Protein AF-A0A1M5VHD7-F1 (afdb_monomer)

Structure (mmCIF, N/CA/C/O backbone):
data_AF-A0A1M5VHD7-F1
#
_entry.id   AF-A0A1M5VHD7-F1
#
loop_
_atom_site.group_PDB
_atom_site.id
_atom_site.type_symbol
_atom_site.label_atom_id
_atom_site.label_alt_id
_atom_site.label_comp_id
_atom_site.label_asym_id
_atom_site.label_entity_id
_atom_site.label_seq_id
_atom_site.pdbx_PDB_ins_code
_atom_site.Cartn_x
_atom_site.Cartn_y
_atom_site.Cartn_z
_atom_site.occupancy
_atom_site.B_iso_or_equiv
_atom_site.auth_seq_id
_atom_site.auth_comp_id
_atom_site.auth_asym_id
_atom_site.auth_atom_id
_atom_site.pdbx_PDB_model_num
ATOM 1 N N . MET A 1 1 ? -12.188 11.140 3.907 1.00 85.88 1 MET A N 1
ATOM 2 C CA . MET A 1 1 ? -10.859 10.712 3.410 1.00 85.88 1 MET A CA 1
ATOM 3 C C . MET A 1 1 ? -9.808 11.599 4.059 1.00 85.88 1 MET A C 1
ATOM 5 O O . MET A 1 1 ? -9.965 12.811 4.009 1.00 85.88 1 MET A O 1
ATOM 9 N 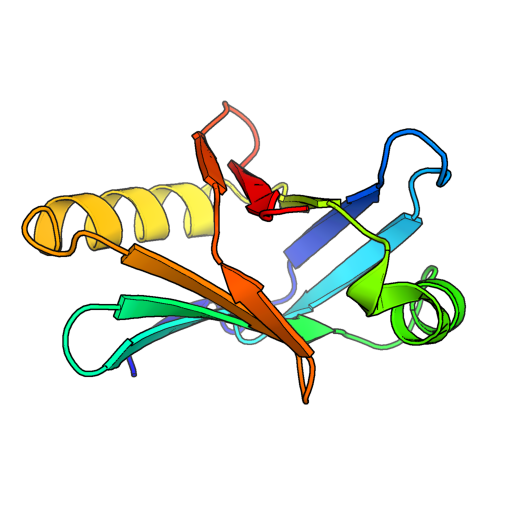N . ARG A 1 2 ? -8.790 11.020 4.702 1.00 94.31 2 ARG A N 1
ATOM 10 C CA . ARG A 1 2 ? -7.673 11.717 5.355 1.00 94.31 2 ARG A CA 1
ATOM 11 C C . ARG A 1 2 ? -6.403 11.451 4.551 1.00 94.31 2 ARG A C 1
ATOM 13 O O . ARG A 1 2 ? -5.988 10.302 4.422 1.00 94.31 2 ARG A O 1
ATOM 20 N N . ILE A 1 3 ? -5.787 12.497 4.012 1.00 95.75 3 ILE A N 1
ATOM 21 C CA . ILE A 1 3 ? -4.492 12.387 3.331 1.00 95.75 3 ILE A CA 1
ATOM 22 C C . ILE A 1 3 ? -3.405 12.314 4.405 1.00 95.75 3 ILE A C 1
ATOM 24 O O . ILE A 1 3 ? -3.343 13.178 5.277 1.00 95.75 3 ILE A O 1
ATOM 28 N N . LEU A 1 4 ? -2.572 11.275 4.360 1.00 96.12 4 LEU A N 1
ATOM 29 C CA . LEU A 1 4 ? -1.474 11.087 5.311 1.00 96.12 4 LEU A CA 1
ATOM 30 C C . LEU A 1 4 ? -0.155 11.611 4.759 1.00 96.12 4 LEU A C 1
ATOM 32 O O . LEU A 1 4 ? 0.676 12.101 5.520 1.00 96.12 4 LEU A O 1
ATOM 36 N N . ARG A 1 5 ? 0.037 11.516 3.439 1.00 95.25 5 ARG A N 1
ATOM 37 C CA . ARG A 1 5 ? 1.240 12.002 2.770 1.00 95.25 5 ARG A CA 1
ATOM 38 C C . ARG A 1 5 ? 0.994 12.264 1.289 1.00 95.25 5 ARG A C 1
ATOM 40 O O . ARG A 1 5 ? 0.575 11.374 0.563 1.00 95.25 5 ARG A O 1
ATOM 47 N N . THR A 1 6 ? 1.312 13.466 0.823 1.00 95.56 6 THR A N 1
ATOM 48 C CA . THR A 1 6 ? 1.224 13.830 -0.604 1.00 95.56 6 THR A CA 1
ATOM 49 C C . THR A 1 6 ? 2.529 13.591 -1.360 1.00 95.56 6 THR A C 1
ATOM 51 O O . THR A 1 6 ? 2.507 13.332 -2.560 1.00 95.56 6 THR A O 1
ATOM 54 N N . SER A 1 7 ? 3.669 13.665 -0.672 1.00 95.62 7 SER A N 1
ATOM 55 C CA . SER A 1 7 ? 4.999 13.545 -1.271 1.00 95.62 7 SER A CA 1
ATOM 56 C C . SER A 1 7 ? 5.368 12.104 -1.635 1.00 95.62 7 SER A C 1
ATOM 58 O O . SER A 1 7 ? 4.761 11.141 -1.162 1.00 95.62 7 SER A O 1
ATOM 60 N N . LYS A 1 8 ? 6.402 11.974 -2.478 1.00 96.62 8 LYS A N 1
ATOM 61 C CA . LYS A 1 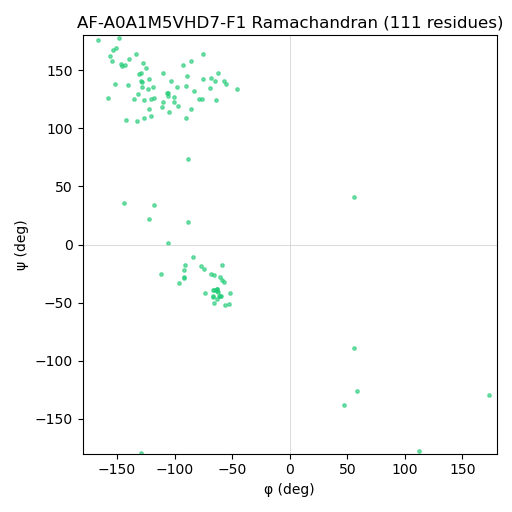8 ? 6.952 10.693 -2.935 1.00 96.62 8 LYS A CA 1
ATOM 62 C C . LYS A 1 8 ? 7.351 9.796 -1.754 1.00 96.62 8 LYS A C 1
ATOM 64 O O . LYS A 1 8 ? 7.967 10.267 -0.791 1.00 96.62 8 LYS A O 1
ATOM 69 N N . VAL A 1 9 ? 7.041 8.511 -1.882 1.00 96.69 9 VAL A N 1
ATOM 70 C CA . VAL A 1 9 ? 7.541 7.401 -1.061 1.00 96.69 9 VAL A CA 1
ATOM 71 C C . VAL A 1 9 ? 8.109 6.313 -1.965 1.00 96.69 9 VAL A C 1
ATOM 73 O O . VAL A 1 9 ? 7.742 6.227 -3.139 1.00 96.69 9 VAL A O 1
ATOM 76 N N . PHE A 1 10 ? 9.006 5.507 -1.414 1.00 97.56 10 PHE A N 1
ATOM 77 C CA . PHE A 1 10 ? 9.594 4.341 -2.063 1.00 97.56 10 PHE A CA 1
ATOM 78 C C . PHE A 1 10 ? 9.078 3.064 -1.398 1.00 97.56 10 PHE A C 1
ATOM 80 O O . PHE A 1 10 ? 8.777 3.064 -0.199 1.00 97.56 10 PHE A O 1
ATOM 87 N N . GLY A 1 11 ? 8.949 2.001 -2.180 1.00 97.69 11 GLY A N 1
ATOM 88 C CA . GLY A 1 11 ? 8.496 0.719 -1.682 1.00 97.69 11 GLY A CA 1
ATOM 89 C C . GLY A 1 11 ? 8.721 -0.422 -2.660 1.00 97.69 11 GL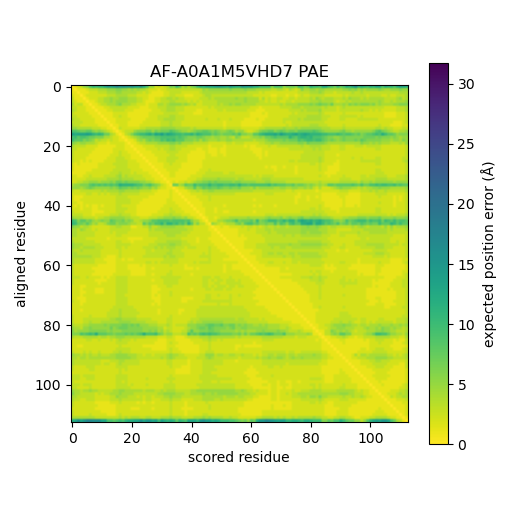Y A C 1
ATOM 90 O O . GLY A 1 11 ? 9.146 -0.226 -3.799 1.00 97.69 11 GLY A O 1
ATOM 91 N N . PHE A 1 12 ? 8.382 -1.611 -2.188 1.00 97.38 12 PHE A N 1
ATOM 92 C CA . PHE A 1 12 ? 8.549 -2.878 -2.878 1.00 97.38 12 PHE A CA 1
ATOM 93 C C . PHE A 1 12 ? 7.236 -3.643 -2.866 1.00 97.38 12 PHE A C 1
ATOM 95 O O . PHE A 1 12 ? 6.462 -3.563 -1.906 1.00 97.38 12 PHE A O 1
ATOM 102 N N . CYS A 1 13 ? 6.986 -4.419 -3.912 1.00 97.38 13 CYS A N 1
ATOM 103 C CA . CYS A 1 13 ? 5.930 -5.420 -3.903 1.00 97.38 13 CYS A CA 1
ATOM 104 C C . CYS A 1 13 ? 6.454 -6.778 -4.363 1.00 97.38 13 CYS A C 1
ATOM 106 O O . CYS A 1 13 ? 7.292 -6.865 -5.261 1.00 97.38 13 CYS A O 1
ATOM 108 N N . TYR A 1 14 ? 5.987 -7.834 -3.701 1.00 97.44 14 TYR A N 1
ATOM 109 C CA . TYR A 1 14 ? 6.439 -9.209 -3.923 1.00 97.44 14 TYR A CA 1
ATOM 110 C C . TYR A 1 1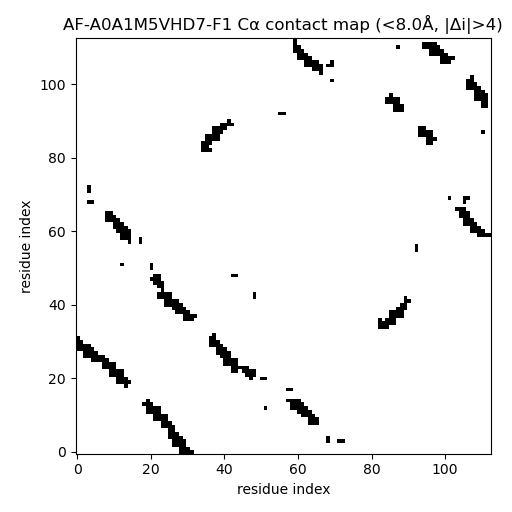4 ? 5.355 -10.230 -3.543 1.00 97.44 14 TYR A C 1
ATOM 112 O O . TYR A 1 14 ? 4.337 -9.900 -2.920 1.00 97.44 14 TYR A O 1
ATOM 120 N N . ALA A 1 15 ? 5.561 -11.478 -3.955 1.00 95.69 15 ALA A N 1
ATOM 121 C CA . ALA A 1 15 ? 4.789 -12.656 -3.561 1.00 95.69 15 ALA A CA 1
ATOM 122 C C . ALA A 1 15 ? 5.700 -13.892 -3.624 1.00 95.69 15 ALA A C 1
ATOM 124 O O . ALA A 1 15 ? 6.792 -13.807 -4.174 1.00 95.69 15 ALA A O 1
ATOM 125 N N . ASP A 1 16 ? 5.260 -15.035 -3.094 1.00 87.00 16 ASP A N 1
ATOM 126 C CA . ASP A 1 16 ? 6.107 -16.236 -2.985 1.00 87.00 16 ASP A CA 1
ATOM 127 C C . ASP A 1 16 ? 6.668 -16.712 -4.345 1.00 87.00 16 ASP A C 1
ATOM 129 O O . ASP A 1 16 ? 7.796 -17.191 -4.416 1.00 87.00 16 ASP A O 1
ATOM 133 N N . GLU A 1 17 ? 5.918 -16.518 -5.434 1.00 87.25 17 GLU A N 1
ATOM 134 C CA . GLU A 1 17 ? 6.313 -16.893 -6.804 1.00 87.25 17 GLU A CA 1
ATOM 135 C C . GLU A 1 17 ? 6.714 -15.689 -7.679 1.00 87.25 17 GLU A C 1
ATOM 137 O O . GLU A 1 17 ? 7.055 -15.850 -8.851 1.00 87.25 17 GLU A O 1
ATOM 142 N N . LEU A 1 18 ? 6.685 -14.468 -7.129 1.00 90.00 18 LEU A N 1
ATOM 143 C CA . LEU A 1 18 ? 6.995 -13.242 -7.863 1.00 90.00 18 LEU A CA 1
ATOM 144 C C . LEU A 1 18 ? 8.208 -12.536 -7.277 1.00 90.00 18 LEU A C 1
ATOM 146 O O . LEU A 1 18 ? 8.226 -12.154 -6.108 1.00 90.00 18 LEU A O 1
ATOM 150 N N . GLN A 1 19 ? 9.184 -12.270 -8.143 1.00 90.75 19 GLN A N 1
ATOM 151 C CA . GLN A 1 19 ? 10.335 -11.453 -7.789 1.00 90.75 19 GLN A CA 1
ATOM 152 C C . GLN A 1 19 ? 9.893 -10.072 -7.289 1.00 90.75 19 GLN A C 1
ATOM 154 O O . GLN A 1 19 ? 9.003 -9.436 -7.871 1.00 90.75 19 GLN A O 1
ATOM 159 N N . GLU A 1 20 ? 10.592 -9.599 -6.259 1.00 96.12 20 GLU A N 1
ATOM 160 C CA . GLU A 1 20 ? 10.505 -8.229 -5.771 1.00 96.12 20 GLU A CA 1
ATOM 161 C C . GLU A 1 20 ? 10.559 -7.220 -6.920 1.00 96.12 20 GLU 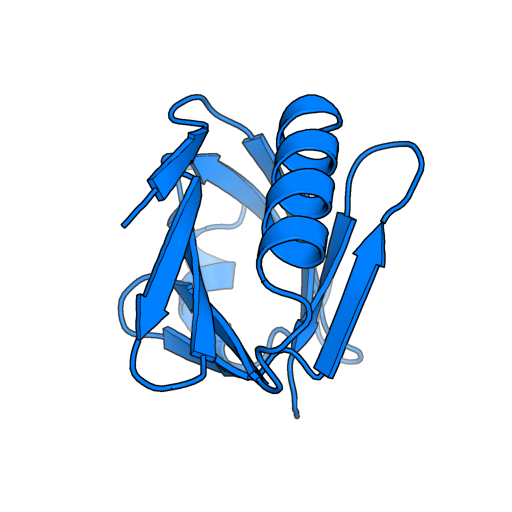A C 1
ATOM 163 O O . GLU A 1 20 ? 11.322 -7.361 -7.877 1.00 96.12 20 GLU A O 1
ATOM 168 N N . SER A 1 21 ? 9.645 -6.257 -6.866 1.00 97.56 21 SER A N 1
ATOM 169 C CA . SER A 1 21 ? 9.515 -5.190 -7.850 1.00 97.56 21 SER A CA 1
ATOM 170 C C . SER A 1 21 ? 9.406 -3.860 -7.120 1.00 97.56 21 SER A C 1
ATOM 172 O O . SER A 1 21 ? 8.597 -3.709 -6.198 1.00 97.56 21 SER A O 1
ATOM 174 N N . GLU A 1 22 ? 10.221 -2.902 -7.535 1.00 98.12 22 GLU A N 1
ATOM 175 C CA . GLU A 1 22 ? 10.347 -1.608 -6.875 1.00 98.12 22 GLU A CA 1
ATOM 176 C C . GLU A 1 22 ? 9.342 -0.600 -7.438 1.00 98.12 22 GLU A C 1
ATOM 178 O O . GLU A 1 22 ? 9.047 -0.567 -8.639 1.00 98.12 22 GLU A O 1
ATOM 183 N N . PHE A 1 23 ? 8.833 0.285 -6.580 1.00 97.94 23 PHE A N 1
ATOM 184 C CA . PHE A 1 23 ? 7.954 1.367 -7.001 1.00 97.94 23 PHE A CA 1
ATOM 185 C C . PHE A 1 23 ? 8.173 2.671 -6.236 1.00 97.94 23 PHE A C 1
ATOM 187 O O . PHE A 1 23 ? 8.570 2.717 -5.072 1.00 97.94 23 PHE A O 1
ATOM 194 N N . PHE A 1 24 ? 7.810 3.765 -6.905 1.00 97.81 24 PHE A N 1
ATOM 195 C CA . PHE A 1 24 ? 7.536 5.038 -6.257 1.00 97.81 24 PHE A CA 1
ATOM 196 C C . PHE A 1 24 ? 6.027 5.247 -6.180 1.00 97.81 24 PHE A C 1
ATOM 198 O O . PHE A 1 24 ? 5.302 4.958 -7.134 1.00 97.81 24 PHE A O 1
ATOM 205 N N . ALA A 1 25 ? 5.555 5.791 -5.064 1.00 97.56 25 ALA A N 1
ATOM 206 C CA . ALA A 1 25 ? 4.154 6.135 -4.860 1.00 97.56 25 ALA A CA 1
ATOM 207 C C . ALA A 1 25 ? 4.001 7.538 -4.259 1.00 97.56 25 ALA A C 1
ATOM 209 O O . ALA A 1 25 ? 4.959 8.128 -3.757 1.00 97.56 25 ALA A O 1
ATOM 210 N N . LYS A 1 26 ? 2.792 8.091 -4.331 1.00 97.44 26 LYS A N 1
ATOM 211 C CA . LYS A 1 26 ? 2.412 9.380 -3.739 1.00 97.44 26 LYS A CA 1
ATOM 212 C C . LYS A 1 26 ? 0.945 9.366 -3.307 1.00 97.44 26 LYS A C 1
ATOM 214 O O . LYS A 1 26 ? 0.241 8.388 -3.545 1.00 97.44 26 LYS A O 1
ATOM 219 N N . ASN A 1 27 ? 0.485 10.464 -2.706 1.00 97.50 27 ASN A N 1
ATOM 220 C CA . ASN A 1 27 ? -0.916 10.653 -2.307 1.00 97.50 27 ASN A CA 1
ATOM 221 C C . ASN A 1 27 ? -1.451 9.538 -1.394 1.00 97.50 27 ASN A C 1
ATOM 223 O O . ASN A 1 27 ? -2.586 9.090 -1.541 1.00 97.50 27 ASN A O 1
ATOM 227 N N . PHE A 1 28 ? -0.635 9.089 -0.438 1.00 98.00 28 PHE A N 1
ATOM 228 C CA . PHE A 1 28 ? -1.070 8.086 0.517 1.00 98.00 28 PHE A CA 1
ATOM 229 C C . PHE A 1 28 ? -2.201 8.645 1.383 1.00 98.00 28 PHE A C 1
ATOM 231 O O . PHE A 1 28 ? -2.054 9.682 2.045 1.00 98.00 28 PHE A O 1
ATOM 238 N N . SER A 1 29 ? -3.329 7.947 1.401 1.00 98.12 29 SER A N 1
ATOM 239 C CA . SER A 1 29 ? -4.528 8.362 2.113 1.00 98.12 29 SER A CA 1
ATOM 240 C C . SER A 1 29 ? -5.210 7.188 2.798 1.00 98.12 29 SER A C 1
ATOM 242 O O . SER A 1 29 ? -4.990 6.023 2.464 1.00 98.12 29 SER A O 1
ATOM 244 N N . VAL A 1 30 ? -6.036 7.515 3.786 1.00 97.62 30 VAL A N 1
ATOM 245 C CA . VAL A 1 30 ? -6.903 6.558 4.456 1.00 97.62 30 VAL A CA 1
ATOM 246 C C . VAL A 1 30 ? -8.330 7.089 4.460 1.00 97.62 30 VAL A C 1
ATOM 248 O O . VAL A 1 30 ? -8.584 8.264 4.738 1.00 97.62 30 VAL A O 1
ATOM 251 N N . SER A 1 31 ? -9.296 6.237 4.150 1.00 97.00 31 SER A N 1
ATOM 252 C CA . SER A 1 31 ? -10.718 6.542 4.276 1.00 97.00 31 SER A CA 1
ATOM 253 C C . SER A 1 31 ? -11.414 5.500 5.139 1.00 97.00 31 SER A C 1
ATOM 255 O O . SER A 1 31 ? -10.965 4.362 5.236 1.00 97.00 31 SER A O 1
ATOM 257 N N . ILE A 1 32 ? -12.489 5.914 5.801 1.00 95.56 32 ILE A N 1
ATOM 258 C CA . ILE A 1 32 ? -13.338 5.028 6.590 1.00 95.56 32 ILE A CA 1
ATOM 259 C C . ILE A 1 32 ? -14.646 4.912 5.826 1.00 95.56 32 ILE A C 1
ATOM 261 O O . ILE A 1 32 ? -15.267 5.930 5.518 1.00 95.56 32 ILE A O 1
ATOM 265 N N . GLN A 1 33 ? -15.029 3.688 5.482 1.00 93.94 33 GLN A N 1
ATOM 266 C CA . GLN A 1 33 ? -16.301 3.400 4.824 1.00 93.94 33 GLN A CA 1
ATOM 267 C C . GLN A 1 33 ? -16.943 2.194 5.490 1.00 93.94 33 GLN A C 1
ATOM 269 O O . GLN A 1 33 ? -16.322 1.129 5.578 1.00 93.94 33 GLN A O 1
ATOM 274 N N . GLU A 1 34 ? -18.182 2.381 5.943 1.00 86.31 34 GLU A N 1
ATOM 275 C CA . GLU A 1 34 ? -18.960 1.409 6.717 1.00 86.31 34 GLU A CA 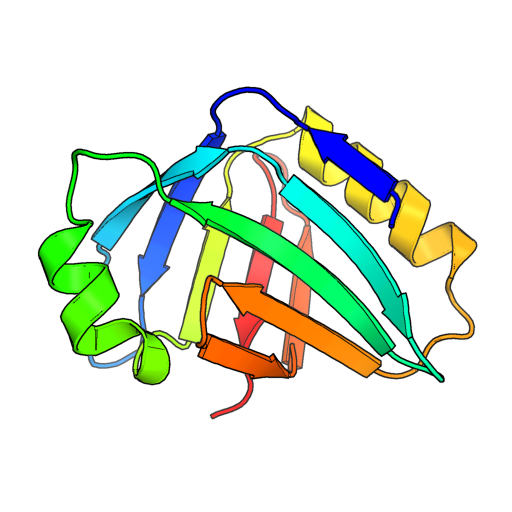1
ATOM 276 C C . GLU A 1 34 ? -18.210 0.972 7.987 1.00 86.31 34 GLU A C 1
ATOM 278 O O . GLU A 1 34 ? -18.333 1.598 9.031 1.00 86.31 34 GLU A O 1
ATOM 283 N N . ASN A 1 35 ? -17.387 -0.073 7.882 1.00 91.81 35 ASN A N 1
ATOM 284 C CA . ASN A 1 35 ? -16.530 -0.599 8.940 1.00 91.81 35 ASN A CA 1
ATOM 285 C C . ASN A 1 35 ? -15.186 -1.096 8.372 1.00 91.81 35 ASN A C 1
ATOM 287 O O . ASN A 1 35 ? -14.658 -2.136 8.774 1.00 91.81 35 ASN A O 1
ATOM 291 N N . ASN A 1 36 ? -14.674 -0.397 7.358 1.00 95.56 36 ASN A N 1
ATOM 292 C CA . ASN A 1 36 ? -13.390 -0.679 6.732 1.00 95.56 36 ASN A CA 1
ATOM 293 C C . ASN A 1 36 ? -12.492 0.553 6.802 1.00 95.56 36 ASN A C 1
ATOM 295 O O . ASN A 1 36 ? -12.909 1.652 6.433 1.00 95.56 36 ASN A O 1
ATOM 299 N N . LEU A 1 37 ? -11.239 0.336 7.193 1.00 97.06 37 LEU A N 1
ATOM 300 C CA . LEU A 1 37 ? -10.161 1.298 7.029 1.00 97.06 37 LEU A CA 1
ATOM 301 C C . LEU A 1 37 ? -9.501 1.031 5.672 1.00 97.06 37 LEU A C 1
ATOM 303 O O . LEU A 1 37 ? -8.874 -0.009 5.472 1.00 97.06 37 LEU A O 1
ATOM 307 N N . ILE A 1 38 ? -9.700 1.931 4.715 1.00 97.88 38 ILE A N 1
ATOM 308 C CA . ILE A 1 38 ? -9.262 1.769 3.327 1.00 97.88 38 ILE A CA 1
ATOM 309 C C . ILE A 1 38 ? -8.035 2.638 3.088 1.00 97.88 38 ILE A C 1
ATOM 311 O O . ILE A 1 38 ? -8.124 3.863 3.110 1.00 97.88 38 ILE A O 1
ATOM 315 N N . PHE A 1 39 ? -6.911 1.986 2.839 1.00 97.94 39 PHE A N 1
ATOM 316 C CA . PHE A 1 39 ? -5.611 2.553 2.527 1.00 97.94 39 PHE A CA 1
ATOM 317 C C . PHE A 1 39 ? -5.531 2.712 1.011 1.00 97.94 39 PHE A C 1
ATOM 319 O O . PHE A 1 39 ? -5.920 1.801 0.277 1.00 97.94 39 PHE A O 1
ATOM 326 N N . SER A 1 40 ? -5.021 3.838 0.530 1.00 98.12 40 SER A N 1
ATOM 327 C CA . SER A 1 40 ? -4.798 4.044 -0.899 1.00 98.12 40 SER A CA 1
ATOM 328 C C . SER A 1 40 ? -3.569 4.894 -1.169 1.00 98.12 40 SER A C 1
ATOM 330 O O . SER A 1 40 ? -3.164 5.698 -0.330 1.00 98.12 40 SER A O 1
ATOM 332 N N . PHE A 1 41 ? -2.975 4.704 -2.342 1.00 98.00 41 PHE A N 1
ATOM 333 C CA . PHE A 1 41 ? -1.895 5.526 -2.875 1.00 98.00 41 PHE A CA 1
ATOM 334 C C . PHE A 1 41 ? -1.855 5.414 -4.399 1.00 98.00 41 PHE A C 1
ATOM 336 O O . PHE A 1 41 ? -2.368 4.457 -4.982 1.00 98.00 41 PHE A O 1
ATOM 343 N N . ASP A 1 42 ? -1.184 6.371 -5.032 1.00 97.06 42 ASP A N 1
ATOM 344 C CA . ASP A 1 42 ? -0.988 6.401 -6.475 1.00 97.06 42 ASP A CA 1
ATOM 345 C C . ASP A 1 42 ? 0.444 6.014 -6.818 1.00 97.06 42 ASP A C 1
ATOM 347 O O . ASP A 1 42 ? 1.393 6.636 -6.333 1.00 97.06 42 ASP A O 1
ATOM 351 N N . PHE A 1 43 ? 0.619 5.048 -7.717 1.00 96.94 43 PHE A N 1
ATOM 352 C CA . PHE A 1 43 ? 1.934 4.801 -8.294 1.00 96.94 43 PHE A CA 1
ATOM 353 C C . PHE A 1 43 ? 2.414 5.987 -9.139 1.00 96.94 43 PHE A C 1
ATOM 355 O O . PHE A 1 43 ? 1.667 6.587 -9.918 1.00 96.94 43 PHE A O 1
ATOM 362 N N . MET A 1 44 ? 3.704 6.285 -9.033 1.00 96.44 44 MET A N 1
ATOM 363 C CA . MET A 1 44 ? 4.408 7.225 -9.897 1.00 96.44 44 MET A CA 1
ATOM 364 C C . MET A 1 44 ? 5.051 6.488 -11.073 1.00 96.44 44 MET A C 1
ATOM 366 O O . MET A 1 44 ? 5.364 5.307 -10.982 1.00 96.44 44 MET A O 1
ATOM 370 N N . ARG A 1 45 ? 5.270 7.198 -12.187 1.00 92.31 45 ARG A N 1
ATOM 371 C CA . ARG A 1 45 ? 6.011 6.657 -13.340 1.00 92.31 45 ARG A CA 1
ATOM 372 C C . ARG A 1 45 ? 7.457 6.317 -12.944 1.00 92.31 45 ARG A C 1
ATOM 374 O O . ARG A 1 45 ? 8.051 7.044 -12.151 1.00 92.31 45 ARG A O 1
ATOM 381 N N . GLY A 1 46 ? 8.018 5.280 -13.566 1.00 91.00 46 GLY A N 1
ATOM 382 C CA . GLY A 1 46 ? 9.388 4.800 -13.338 1.00 91.00 46 GLY A CA 1
ATOM 383 C C . GLY A 1 46 ? 9.433 3.423 -12.668 1.00 91.00 46 GLY A C 1
ATOM 384 O O . GLY A 1 46 ? 8.380 2.833 -12.425 1.00 91.00 46 GLY A O 1
ATOM 385 N N . LEU A 1 47 ? 10.651 2.943 -12.387 1.00 93.06 47 LEU A N 1
ATOM 386 C CA . LEU A 1 47 ? 10.935 1.622 -11.801 1.00 93.06 47 LEU A CA 1
ATOM 387 C C . LEU A 1 47 ? 10.153 0.502 -12.518 1.00 93.06 47 LEU A C 1
ATOM 389 O O . LEU A 1 47 ? 10.007 0.543 -13.742 1.00 93.06 47 LEU A O 1
ATOM 393 N N . ASP A 1 48 ? 9.602 -0.455 -11.776 1.00 93.94 48 ASP A N 1
ATOM 394 C CA . ASP A 1 48 ? 8.929 -1.630 -12.327 1.00 93.94 48 ASP A CA 1
ATOM 395 C C . ASP A 1 48 ? 7.432 -1.415 -12.591 1.00 93.94 48 ASP A C 1
ATOM 397 O O . ASP A 1 48 ? 6.676 -2.377 -12.722 1.00 93.94 48 ASP A O 1
ATOM 401 N N . LEU A 1 49 ? 6.958 -0.166 -12.701 1.00 93.62 49 LEU A N 1
ATOM 402 C CA . LEU A 1 49 ? 5.521 0.138 -12.720 1.00 93.62 49 LEU A CA 1
ATOM 403 C C . LEU A 1 49 ? 4.718 -0.678 -13.744 1.00 93.62 49 LEU A C 1
ATOM 405 O O . LEU A 1 49 ? 3.601 -1.098 -13.449 1.00 93.62 49 LEU A O 1
ATOM 409 N N . GLN A 1 50 ? 5.245 -0.871 -14.956 1.00 94.12 50 GLN A N 1
ATOM 410 C CA . GLN A 1 50 ? 4.528 -1.622 -15.994 1.00 94.12 50 GLN A CA 1
ATOM 411 C C . GLN A 1 50 ? 4.374 -3.095 -15.607 1.00 94.12 50 GLN A C 1
ATOM 413 O O . GLN A 1 50 ? 3.276 -3.637 -15.697 1.00 94.12 50 GLN A O 1
ATOM 418 N N . LYS A 1 51 ? 5.444 -3.712 -15.092 1.00 94.31 51 LYS A N 1
ATOM 419 C CA . LYS A 1 51 ? 5.418 -5.076 -14.553 1.00 94.31 51 LYS A CA 1
ATOM 420 C C . LYS A 1 51 ? 4.432 -5.173 -13.389 1.00 94.31 51 LYS A C 1
ATOM 422 O O . LYS A 1 51 ? 3.616 -6.090 -13.360 1.00 94.31 51 LYS A O 1
ATOM 427 N N . ILE A 1 52 ? 4.458 -4.193 -12.487 1.00 95.25 52 ILE A N 1
ATOM 428 C CA . ILE A 1 52 ? 3.584 -4.158 -11.313 1.00 95.25 52 ILE A CA 1
ATOM 429 C C . ILE A 1 52 ? 2.115 -4.063 -11.725 1.00 95.25 52 ILE A C 1
ATOM 431 O O . ILE A 1 52 ? 1.289 -4.828 -11.240 1.00 95.25 52 ILE A O 1
ATOM 435 N N . LYS A 1 53 ? 1.773 -3.162 -12.652 1.00 93.75 53 LYS A N 1
ATOM 436 C CA . LYS A 1 53 ? 0.393 -2.989 -13.127 1.00 93.75 53 LYS A CA 1
ATOM 437 C C . LYS A 1 53 ? -0.156 -4.238 -13.805 1.00 93.75 53 LYS A C 1
ATOM 439 O O . LYS A 1 53 ? -1.308 -4.582 -13.557 1.00 93.75 53 LYS A O 1
ATOM 444 N N . SER A 1 54 ? 0.655 -4.915 -14.616 1.00 94.25 54 SER A N 1
ATOM 445 C CA . SER A 1 54 ? 0.240 -6.136 -15.312 1.00 94.25 54 SER A CA 1
ATOM 446 C C . SER A 1 54 ? -0.038 -7.306 -14.364 1.00 94.25 54 SER A C 1
ATOM 448 O O . SER A 1 54 ? -0.850 -8.157 -14.703 1.00 94.25 54 SER A O 1
ATOM 450 N N . ASN A 1 55 ? 0.584 -7.320 -13.179 1.00 94.50 55 ASN A N 1
ATOM 451 C CA . ASN A 1 55 ? 0.502 -8.425 -12.214 1.00 94.50 55 ASN A CA 1
ATOM 452 C C . ASN A 1 55 ? -0.027 -7.967 -10.839 1.00 94.50 55 ASN A C 1
ATOM 454 O O . ASN A 1 55 ? 0.229 -8.599 -9.818 1.00 94.50 55 ASN A O 1
ATOM 458 N N . ILE A 1 56 ? -0.747 -6.836 -10.768 1.00 94.62 56 ILE A N 1
ATOM 459 C CA . ILE A 1 56 ? -1.086 -6.179 -9.487 1.00 94.62 56 ILE A CA 1
ATOM 460 C C . ILE A 1 56 ? -1.875 -7.087 -8.530 1.00 94.62 56 ILE A C 1
ATOM 462 O O . ILE A 1 56 ? -1.751 -6.969 -7.312 1.00 94.62 56 ILE A O 1
ATOM 466 N N . LYS A 1 57 ? -2.674 -8.001 -9.091 1.00 94.31 57 LYS A N 1
ATOM 467 C CA . LYS A 1 57 ? -3.507 -8.961 -8.354 1.00 94.31 57 LYS A CA 1
ATOM 468 C C . LYS A 1 57 ? -2.700 -10.101 -7.734 1.00 94.31 57 LYS A C 1
ATOM 470 O O . LYS A 1 57 ? -3.173 -10.725 -6.790 1.00 94.31 57 LYS A O 1
ATOM 475 N N . ASP A 1 58 ? -1.502 -10.344 -8.249 1.00 95.25 58 ASP A N 1
ATOM 476 C CA . ASP A 1 58 ? -0.666 -11.477 -7.868 1.00 95.25 58 ASP A CA 1
ATOM 477 C C . ASP A 1 58 ? 0.297 -11.109 -6.727 1.00 95.25 58 ASP A C 1
ATOM 479 O O . ASP A 1 58 ? 0.729 -11.973 -5.962 1.00 95.25 58 ASP A O 1
ATOM 483 N N . TYR A 1 59 ? 0.586 -9.815 -6.544 1.00 96.19 59 TYR A N 1
ATOM 484 C CA . TYR A 1 59 ? 1.376 -9.330 -5.414 1.00 96.19 59 TYR A CA 1
ATOM 485 C C . TYR A 1 59 ? 0.623 -9.457 -4.087 1.00 96.19 59 TYR A C 1
ATOM 487 O O . TYR A 1 59 ? -0.539 -9.062 -3.948 1.00 96.19 59 TYR A O 1
ATOM 495 N N . ARG A 1 60 ? 1.325 -9.963 -3.067 1.00 96.44 60 ARG A N 1
ATOM 496 C CA . ARG A 1 60 ? 0.768 -10.213 -1.727 1.00 96.44 60 ARG A CA 1
ATOM 497 C C . ARG A 1 60 ? 1.327 -9.296 -0.661 1.00 96.44 60 ARG A C 1
ATOM 499 O O . ARG A 1 60 ? 0.647 -9.050 0.333 1.00 96.44 60 ARG A O 1
ATOM 506 N N . PHE A 1 61 ? 2.529 -8.785 -0.865 1.00 97.75 61 PHE A N 1
ATOM 507 C CA . PHE A 1 61 ? 3.208 -7.915 0.075 1.00 97.75 61 PHE A CA 1
ATOM 508 C C . PHE A 1 61 ? 3.470 -6.565 -0.576 1.00 97.75 61 PHE A C 1
ATOM 510 O O . PHE A 1 61 ? 3.897 -6.506 -1.726 1.00 97.75 61 PHE A O 1
ATOM 517 N N . PHE A 1 62 ? 3.209 -5.496 0.171 1.00 98.00 62 PHE A N 1
ATOM 518 C CA . PHE A 1 62 ? 3.582 -4.129 -0.171 1.00 98.00 62 PHE A CA 1
ATOM 519 C C . PHE A 1 62 ? 4.360 -3.545 1.000 1.00 98.00 62 PHE A C 1
ATOM 521 O O . PHE A 1 62 ? 3.791 -3.275 2.058 1.00 98.00 62 PHE A O 1
ATOM 528 N N . GLU A 1 63 ? 5.659 -3.369 0.817 1.00 98.12 63 GLU A N 1
ATOM 529 C CA . GLU A 1 63 ? 6.553 -2.764 1.793 1.00 98.12 63 GLU A CA 1
ATOM 530 C C . GLU A 1 63 ? 6.809 -1.310 1.413 1.00 98.12 63 GLU A C 1
ATOM 532 O O . GLU A 1 63 ? 7.163 -1.016 0.278 1.00 98.12 63 GLU A O 1
ATOM 537 N N . ILE A 1 64 ? 6.589 -0.385 2.345 1.00 98.25 64 ILE A N 1
ATOM 538 C CA . ILE A 1 64 ? 6.824 1.046 2.143 1.00 98.25 64 ILE A CA 1
ATOM 539 C C . ILE A 1 64 ? 7.810 1.508 3.206 1.00 98.25 64 ILE A C 1
ATOM 541 O O . ILE A 1 64 ? 7.506 1.486 4.402 1.00 98.25 64 ILE A O 1
ATOM 545 N N . GLU A 1 65 ? 8.979 1.962 2.766 1.00 97.25 65 GLU A N 1
ATOM 546 C CA . GLU A 1 65 ? 10.055 2.442 3.634 1.00 97.25 65 GLU A CA 1
ATOM 547 C C . GLU A 1 65 ? 9.886 3.941 3.919 1.00 97.25 65 GLU A C 1
ATOM 549 O O . GLU A 1 65 ? 10.588 4.794 3.374 1.00 97.25 65 GLU A O 1
ATOM 554 N N . ASP A 1 66 ? 8.908 4.285 4.763 1.00 97.69 66 ASP A N 1
ATOM 555 C CA . ASP A 1 66 ? 8.685 5.670 5.173 1.00 97.69 66 ASP A CA 1
ATOM 556 C C . ASP A 1 66 ? 8.277 5.818 6.648 1.00 97.69 66 ASP A C 1
ATOM 558 O O . ASP A 1 66 ? 7.140 5.548 7.043 1.00 97.69 66 ASP A O 1
ATOM 562 N N . VAL A 1 67 ? 9.208 6.308 7.473 1.00 97.44 67 VAL A N 1
ATOM 563 C CA . VAL A 1 67 ? 9.035 6.476 8.929 1.00 97.44 67 VAL A CA 1
ATOM 564 C C . VAL A 1 67 ? 7.930 7.475 9.285 1.00 97.44 67 VAL A C 1
ATOM 566 O O . VAL A 1 67 ? 7.182 7.262 10.242 1.00 97.44 67 VAL A O 1
ATOM 569 N N . TYR A 1 68 ? 7.807 8.568 8.530 1.00 96.94 68 TYR A N 1
ATOM 570 C CA . TYR A 1 68 ? 6.785 9.581 8.788 1.00 96.94 68 TYR A CA 1
ATOM 571 C C . TYR A 1 68 ? 5.383 9.010 8.551 1.00 96.94 68 TYR A C 1
ATOM 573 O O . TYR A 1 68 ? 4.511 9.096 9.419 1.00 96.94 68 TYR A O 1
ATOM 581 N N . LEU A 1 69 ? 5.182 8.373 7.396 1.00 97.44 69 LEU A N 1
ATOM 582 C CA . LEU A 1 69 ? 3.923 7.742 7.028 1.00 97.44 69 LEU A CA 1
ATOM 583 C C . LEU A 1 69 ? 3.587 6.580 7.966 1.00 97.44 69 LEU A C 1
ATOM 585 O O . LEU A 1 69 ? 2.438 6.453 8.384 1.00 97.44 69 LEU A O 1
ATOM 589 N N . ARG A 1 70 ? 4.588 5.787 8.369 1.00 97.75 70 ARG A N 1
ATOM 590 C CA . ARG A 1 70 ? 4.444 4.747 9.395 1.00 97.75 70 ARG A CA 1
ATOM 591 C C . ARG A 1 70 ? 3.842 5.310 10.680 1.00 97.75 70 ARG A C 1
ATOM 593 O O . ARG A 1 70 ? 2.863 4.768 11.183 1.00 97.75 70 ARG A O 1
ATOM 600 N N . ASN A 1 71 ? 4.401 6.400 11.205 1.00 97.75 71 ASN A N 1
ATOM 601 C CA . ASN A 1 71 ? 3.910 7.006 12.443 1.00 97.75 71 ASN A CA 1
ATOM 602 C C . ASN A 1 71 ? 2.469 7.520 12.282 1.00 97.75 71 ASN A C 1
ATOM 604 O O . ASN A 1 71 ? 1.637 7.284 13.157 1.00 97.75 71 ASN A O 1
ATOM 608 N N . LYS A 1 72 ? 2.142 8.126 11.133 1.00 97.56 72 LYS A N 1
ATOM 609 C CA . LYS A 1 72 ? 0.769 8.548 10.815 1.00 97.56 72 LYS A CA 1
ATOM 610 C C . LYS A 1 72 ? -0.210 7.383 10.720 1.00 97.56 72 LYS A C 1
ATOM 612 O O . LYS A 1 72 ? -1.338 7.500 11.188 1.00 97.56 72 LYS A O 1
ATOM 617 N N . LEU A 1 73 ? 0.208 6.250 10.166 1.00 96.38 73 LEU A N 1
ATOM 618 C CA . LEU A 1 73 ? -0.615 5.045 10.132 1.00 96.38 73 LEU A CA 1
ATOM 619 C C . LEU A 1 73 ? -0.848 4.457 11.523 1.00 96.38 73 LEU A C 1
ATOM 621 O O . LEU A 1 73 ? -1.965 4.041 11.814 1.00 96.38 73 LEU A O 1
ATOM 625 N N . ILE A 1 74 ? 0.160 4.466 12.398 1.00 96.81 74 ILE A N 1
ATOM 626 C CA . ILE A 1 74 ? -0.002 4.032 13.793 1.00 96.81 74 ILE A CA 1
ATOM 627 C C . ILE A 1 74 ? -1.043 4.901 14.511 1.00 96.81 74 ILE A C 1
ATOM 629 O O . ILE A 1 74 ? -1.901 4.357 15.204 1.00 96.81 74 ILE A O 1
ATOM 633 N N . GLU A 1 75 ? -0.994 6.226 14.337 1.00 96.81 75 GLU A N 1
ATOM 634 C CA . GLU A 1 75 ? -2.007 7.151 14.873 1.00 96.81 75 GLU A CA 1
ATOM 635 C C . GLU A 1 75 ? -3.408 6.773 14.371 1.00 96.81 75 GLU A C 1
ATOM 637 O O . GLU A 1 75 ? -4.305 6.529 15.175 1.00 96.81 75 GLU A O 1
ATOM 642 N N . VAL A 1 76 ? -3.577 6.613 13.055 1.00 96.12 76 VAL A N 1
ATOM 643 C CA . VAL A 1 76 ? -4.872 6.273 12.444 1.00 96.12 76 VAL A CA 1
ATOM 644 C C . VAL A 1 76 ? -5.411 4.928 12.936 1.00 96.12 76 VAL A C 1
ATOM 646 O O . VAL A 1 76 ? -6.595 4.826 13.250 1.00 96.12 76 VAL A O 1
ATOM 649 N N . VAL A 1 77 ? -4.572 3.894 13.024 1.00 94.38 77 VAL A N 1
ATOM 650 C CA . VAL A 1 77 ? -4.994 2.568 13.505 1.00 94.38 77 VAL A CA 1
ATOM 651 C C . VAL A 1 77 ? -5.403 2.628 14.979 1.00 94.38 77 VAL A C 1
ATOM 653 O O .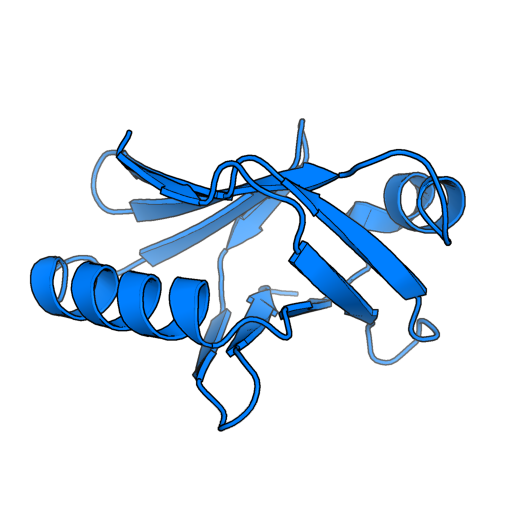 VAL A 1 77 ? -6.397 2.014 15.357 1.00 94.38 77 VAL A O 1
ATOM 656 N N . LYS A 1 78 ? -4.691 3.401 15.809 1.00 95.12 78 LYS A N 1
ATOM 657 C CA . LYS A 1 78 ? -5.046 3.598 17.224 1.00 95.12 78 LYS A CA 1
ATOM 658 C C . LYS A 1 78 ? -6.359 4.363 17.391 1.00 95.12 78 LYS A C 1
ATOM 660 O O . LYS A 1 78 ? -7.198 3.944 18.181 1.00 95.12 78 LYS A O 1
ATOM 665 N N . GLU A 1 79 ? -6.546 5.445 16.636 1.00 95.56 79 GLU A N 1
ATOM 666 C CA . GLU A 1 79 ? -7.777 6.250 16.628 1.00 95.56 79 GLU A CA 1
ATOM 667 C C . GLU A 1 79 ? -9.003 5.431 16.187 1.00 95.56 79 GLU A C 1
ATOM 669 O O . GLU A 1 79 ? -10.125 5.709 16.603 1.00 95.56 79 GLU A O 1
ATOM 674 N N . ASN A 1 80 ? -8.793 4.402 15.362 1.00 94.38 80 ASN A N 1
ATOM 675 C CA . ASN A 1 80 ? -9.851 3.599 14.753 1.00 94.38 80 ASN A CA 1
ATOM 676 C C . ASN A 1 80 ? -9.801 2.126 15.185 1.00 94.38 80 ASN A C 1
ATOM 678 O O . ASN A 1 80 ? -10.148 1.235 14.413 1.00 94.38 80 ASN A O 1
ATOM 682 N N . ASN A 1 81 ? -9.398 1.862 16.431 1.00 91.62 81 ASN A N 1
ATOM 683 C CA . ASN A 1 81 ? -9.253 0.509 16.986 1.00 91.62 81 ASN A CA 1
ATOM 684 C C . ASN A 1 81 ? -10.546 -0.338 16.979 1.00 91.62 81 ASN A C 1
ATOM 686 O O . ASN A 1 81 ? -10.485 -1.560 17.098 1.00 91.62 81 ASN A O 1
ATOM 690 N N . HIS A 1 82 ? -11.710 0.297 16.838 1.00 91.62 82 HIS A N 1
ATOM 691 C CA . HIS A 1 82 ? -13.016 -0.349 16.732 1.00 91.62 82 HIS A CA 1
ATOM 692 C C . HIS A 1 82 ? -13.276 -0.949 15.337 1.00 91.62 82 HIS A C 1
ATOM 694 O O . HIS A 1 82 ? -14.148 -1.810 15.191 1.00 91.62 82 HIS A O 1
ATOM 700 N N . ILE A 1 83 ? -12.528 -0.517 14.313 1.00 92.25 83 ILE A N 1
ATOM 701 C CA . ILE A 1 83 ? -12.668 -0.999 12.940 1.00 92.25 83 ILE A CA 1
ATOM 702 C C . ILE A 1 83 ? -12.046 -2.390 12.808 1.00 92.25 83 ILE A C 1
ATOM 704 O O . ILE A 1 83 ? -10.870 -2.600 13.095 1.00 92.25 83 ILE A O 1
ATOM 708 N N . LYS A 1 84 ? -12.833 -3.351 12.313 1.00 87.50 84 LYS A N 1
ATOM 709 C CA . LYS A 1 84 ? -12.421 -4.767 12.245 1.00 87.50 84 LYS A CA 1
ATOM 710 C C . LYS A 1 84 ? -11.732 -5.166 10.942 1.00 87.50 84 LYS A C 1
ATOM 712 O O . LYS A 1 84 ? -11.129 -6.234 10.884 1.00 87.50 84 LYS A O 1
ATOM 717 N N . LYS A 1 85 ? -11.879 -4.373 9.878 1.00 95.50 85 LYS A N 1
ATOM 718 C CA . LYS A 1 85 ? -11.403 -4.725 8.535 1.00 95.50 85 LYS A CA 1
ATOM 719 C C . LYS A 1 85 ? -10.548 -3.613 7.951 1.00 95.50 85 LYS A C 1
ATOM 721 O O . LYS A 1 85 ? -10.875 -2.434 8.058 1.00 95.50 85 LYS A O 1
ATOM 726 N N . MET A 1 86 ? -9.474 -4.005 7.283 1.00 97.50 86 MET A N 1
ATOM 727 C CA . MET A 1 86 ? -8.581 -3.103 6.567 1.00 97.50 86 MET A CA 1
ATOM 728 C C . MET A 1 86 ? -8.519 -3.520 5.096 1.00 97.50 86 MET A C 1
ATOM 730 O O . MET A 1 86 ? -8.541 -4.713 4.789 1.00 97.50 86 MET A O 1
ATOM 734 N N . LYS A 1 87 ? -8.460 -2.551 4.183 1.00 97.56 87 LYS A N 1
ATOM 735 C CA . LYS A 1 87 ? -8.359 -2.774 2.734 1.00 97.56 87 LYS A CA 1
ATOM 736 C C . LYS A 1 87 ? -7.248 -1.923 2.144 1.00 97.56 87 LYS A C 1
ATOM 738 O O . LYS A 1 87 ? -7.065 -0.791 2.573 1.00 97.56 87 LYS A O 1
ATOM 743 N N . LEU A 1 88 ? -6.578 -2.432 1.121 1.00 98.00 88 LEU A N 1
ATOM 744 C CA . LEU A 1 88 ? -5.704 -1.657 0.250 1.00 98.00 88 LEU A CA 1
ATOM 745 C C . LEU A 1 88 ? -6.404 -1.467 -1.095 1.00 98.00 88 LEU A C 1
ATOM 747 O O . LEU A 1 88 ? -6.904 -2.436 -1.660 1.00 98.00 88 LEU A O 1
ATOM 751 N N . THR A 1 89 ? -6.452 -0.234 -1.595 1.00 97.62 89 THR A N 1
ATOM 752 C CA . THR A 1 89 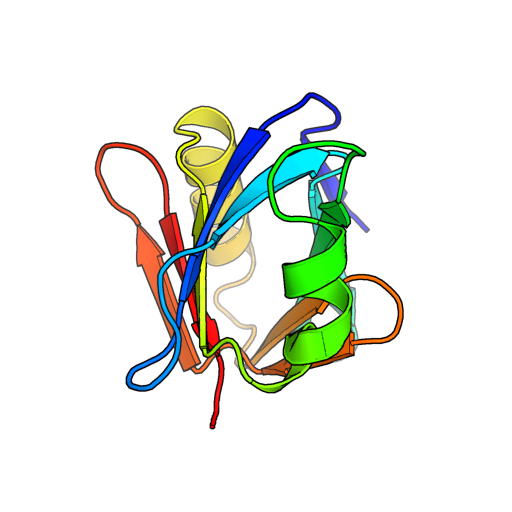? -6.994 0.100 -2.918 1.00 97.62 89 THR A CA 1
ATOM 753 C C . THR A 1 89 ? -5.971 0.901 -3.715 1.00 97.62 89 THR A C 1
ATOM 755 O O . THR A 1 89 ? -5.502 1.940 -3.254 1.00 97.62 89 THR A O 1
ATOM 758 N N . ILE A 1 90 ? -5.627 0.416 -4.907 1.00 95.75 90 ILE A N 1
ATOM 759 C CA . ILE A 1 90 ? -4.665 1.031 -5.826 1.00 95.75 90 ILE A CA 1
ATOM 760 C C . ILE A 1 90 ? -5.294 1.046 -7.223 1.00 95.75 90 ILE A C 1
ATOM 762 O O . ILE A 1 90 ? -5.405 0.009 -7.877 1.00 95.75 90 ILE A O 1
ATOM 766 N N . GLY A 1 91 ? -5.719 2.222 -7.692 1.00 91.00 91 GLY A N 1
ATOM 767 C CA . GLY A 1 91 ? -6.516 2.326 -8.918 1.00 91.00 91 GLY A CA 1
ATOM 768 C C . GLY A 1 91 ? -7.812 1.514 -8.807 1.00 91.00 91 GLY A C 1
ATOM 769 O O . GLY A 1 91 ? -8.565 1.682 -7.853 1.00 91.00 91 GLY A O 1
ATOM 770 N N . GLU A 1 92 ? -8.052 0.619 -9.766 1.00 92.06 92 GLU A N 1
ATOM 771 C CA . GLU A 1 92 ? -9.213 -0.288 -9.776 1.00 92.06 92 GLU A CA 1
ATOM 772 C C . GLU A 1 92 ? -8.996 -1.566 -8.947 1.00 92.06 92 GLU A C 1
ATOM 774 O O . GLU A 1 92 ? -9.933 -2.328 -8.707 1.00 92.06 92 GLU A O 1
ATOM 779 N N . TYR A 1 93 ? -7.762 -1.827 -8.504 1.00 95.25 93 TYR A N 1
ATOM 780 C CA . TYR A 1 93 ? -7.450 -2.994 -7.689 1.00 95.25 93 TYR A CA 1
ATOM 781 C C . TYR A 1 93 ? -7.770 -2.728 -6.219 1.00 95.25 93 TYR A C 1
ATOM 783 O O . TYR A 1 93 ? -7.350 -1.718 -5.654 1.00 95.25 93 TYR A O 1
ATOM 791 N N . SER A 1 94 ? -8.469 -3.664 -5.577 1.00 96.25 94 SER A N 1
ATOM 792 C CA . SER A 1 94 ? -8.743 -3.629 -4.143 1.00 96.25 94 SER A CA 1
ATOM 793 C C . SER A 1 94 ? -8.626 -5.024 -3.542 1.00 96.25 94 SER A C 1
ATOM 795 O O . SER A 1 94 ? -9.122 -5.993 -4.115 1.00 96.25 94 SER A O 1
ATOM 797 N N . SER A 1 95 ? -7.992 -5.126 -2.377 1.00 97.44 95 SER A N 1
ATOM 798 C CA . SER A 1 95 ? -7.903 -6.369 -1.610 1.00 97.44 95 SER A CA 1
ATOM 799 C C . SER A 1 95 ? -7.904 -6.090 -0.110 1.00 97.44 95 SER A C 1
ATOM 801 O O . SER A 1 95 ? -7.551 -5.002 0.354 1.00 97.44 95 SER A O 1
ATOM 803 N N . TYR A 1 96 ? -8.332 -7.078 0.669 1.00 97.75 96 TYR A N 1
ATOM 804 C CA . TYR A 1 96 ? -8.300 -7.002 2.123 1.00 97.75 96 TYR A CA 1
ATOM 805 C C . TYR A 1 96 ? -6.876 -7.185 2.646 1.00 97.75 96 TYR A C 1
ATOM 807 O O . TYR A 1 96 ? -6.109 -8.011 2.154 1.00 97.75 96 TYR A O 1
ATOM 815 N N . ILE A 1 97 ? -6.544 -6.433 3.690 1.00 97.88 97 ILE A N 1
ATOM 816 C CA . ILE A 1 97 ? -5.272 -6.538 4.397 1.00 97.88 97 ILE A CA 1
ATOM 817 C C . ILE A 1 97 ? -5.413 -7.641 5.448 1.00 97.88 97 ILE A C 1
ATOM 819 O O . ILE A 1 97 ? -6.213 -7.524 6.376 1.00 97.88 97 ILE A O 1
ATOM 823 N N . LYS A 1 98 ? -4.630 -8.710 5.294 1.00 97.19 98 LYS A N 1
ATOM 824 C CA . LYS A 1 98 ? -4.503 -9.799 6.270 1.00 97.19 98 LYS A CA 1
ATOM 825 C C . LYS A 1 98 ? -3.698 -9.354 7.484 1.00 97.19 98 LYS A C 1
ATOM 827 O O . LYS A 1 98 ? -4.025 -9.715 8.608 1.00 97.19 98 LYS A O 1
ATOM 832 N N . GLU A 1 99 ? -2.623 -8.610 7.247 1.00 96.94 99 GLU A N 1
ATOM 833 C CA . GLU A 1 99 ? -1.684 -8.208 8.287 1.00 96.94 99 GLU A CA 1
ATOM 834 C C . GLU A 1 99 ? -1.017 -6.879 7.922 1.00 96.94 99 GLU A C 1
ATOM 836 O O . GLU A 1 99 ? -0.633 -6.665 6.772 1.00 96.94 99 GLU A O 1
ATOM 841 N N . LEU A 1 100 ? -0.873 -5.993 8.907 1.00 97.25 100 LEU A N 1
ATOM 842 C CA . LEU A 1 100 ? -0.136 -4.737 8.792 1.00 97.25 100 LEU A CA 1
ATOM 843 C C . LEU A 1 100 ? 0.988 -4.748 9.832 1.00 97.25 100 LEU A C 1
ATOM 845 O O . LEU A 1 100 ? 0.716 -4.694 11.031 1.00 97.25 100 LEU A O 1
ATOM 849 N N . LYS A 1 101 ? 2.243 -4.834 9.382 1.00 97.75 101 LYS A N 1
ATOM 850 C CA . LYS A 1 101 ? 3.424 -4.841 10.259 1.00 97.75 101 LYS A CA 1
ATOM 851 C C . LYS A 1 101 ? 4.149 -3.511 10.187 1.00 97.75 101 LYS A C 1
ATOM 853 O O . LYS A 1 101 ? 4.488 -3.057 9.101 1.00 97.75 101 LYS A O 1
ATOM 858 N N . PHE A 1 102 ? 4.456 -2.926 11.337 1.00 97.81 102 PHE A N 1
ATOM 859 C CA . PHE A 1 102 ? 5.313 -1.746 11.430 1.00 97.81 102 PHE A CA 1
ATOM 860 C C . PHE A 1 102 ? 6.743 -2.174 11.773 1.00 97.81 102 PHE A C 1
ATOM 862 O O . PHE A 1 102 ? 6.941 -3.010 12.652 1.00 97.81 102 PHE A O 1
ATOM 869 N N . ASN A 1 103 ? 7.737 -1.600 11.098 1.00 95.25 103 ASN A N 1
ATOM 870 C CA . ASN A 1 103 ? 9.154 -1.851 11.360 1.00 95.25 103 ASN A CA 1
ATOM 871 C C . ASN A 1 103 ? 9.923 -0.522 11.523 1.00 95.25 103 ASN A C 1
ATOM 873 O O . ASN A 1 103 ? 9.341 0.566 11.484 1.00 95.25 103 ASN A O 1
ATOM 877 N N . HIS A 1 104 ? 11.237 -0.583 11.755 1.00 95.56 104 HIS A N 1
ATOM 878 C CA . HIS A 1 104 ? 12.037 0.618 12.019 1.00 95.56 104 HIS A CA 1
ATOM 879 C C . HIS A 1 104 ? 12.173 1.549 10.798 1.00 95.56 104 HIS A C 1
ATOM 881 O O . HIS A 1 104 ? 12.313 2.755 11.003 1.00 95.56 104 HIS A O 1
ATOM 887 N N . LYS A 1 105 ? 12.056 1.030 9.567 1.00 96.62 105 LYS A N 1
ATOM 888 C CA . LYS A 1 105 ? 12.137 1.803 8.314 1.00 96.62 105 LYS A CA 1
ATOM 889 C C . LYS A 1 105 ? 10.780 2.303 7.811 1.00 96.62 105 LYS A C 1
ATOM 891 O O . LYS A 1 105 ? 10.710 3.340 7.164 1.00 96.62 105 LYS A O 1
ATOM 896 N N . GLY A 1 106 ? 9.703 1.589 8.122 1.00 97.88 106 GLY A N 1
ATOM 897 C CA . GLY A 1 106 ? 8.392 1.815 7.533 1.00 97.88 106 GLY A CA 1
ATOM 898 C C . GLY A 1 106 ? 7.379 0.745 7.935 1.00 97.88 106 GLY A C 1
ATOM 899 O O . GLY A 1 106 ? 7.194 0.477 9.127 1.00 97.88 106 GLY A O 1
ATOM 900 N N . PHE A 1 107 ? 6.683 0.162 6.962 1.00 98.25 107 PHE A N 1
ATOM 901 C CA . PHE A 1 107 ? 5.653 -0.845 7.209 1.00 98.25 107 PHE A CA 1
ATOM 902 C C . PHE A 1 107 ? 5.446 -1.793 6.027 1.00 98.25 107 PHE A C 1
ATOM 904 O O . PHE A 1 107 ? 5.738 -1.454 4.884 1.00 98.25 107 PHE A O 1
ATOM 911 N N . VAL A 1 108 ? 4.887 -2.966 6.320 1.00 98.25 108 VAL A N 1
ATOM 912 C CA . VAL A 1 108 ? 4.530 -3.998 5.345 1.00 98.25 108 VAL A CA 1
ATOM 913 C C . VAL A 1 108 ? 3.034 -4.270 5.426 1.00 98.25 108 VAL A C 1
ATOM 915 O O . VAL A 1 108 ? 2.506 -4.588 6.495 1.00 98.25 108 VAL A O 1
ATOM 918 N N . ILE A 1 109 ? 2.357 -4.165 4.288 1.00 98.12 109 ILE A N 1
ATOM 919 C CA . ILE A 1 109 ? 0.973 -4.582 4.089 1.00 98.12 109 ILE A CA 1
ATOM 920 C C . ILE A 1 109 ? 0.990 -5.975 3.467 1.00 98.12 109 ILE A C 1
ATOM 922 O O . ILE A 1 109 ? 1.476 -6.150 2.352 1.00 98.12 109 ILE A O 1
ATOM 926 N N . LYS A 1 110 ? 0.413 -6.956 4.159 1.00 97.88 110 LYS A N 1
ATOM 927 C CA . LYS A 1 110 ? 0.141 -8.286 3.614 1.00 97.88 110 LYS A CA 1
ATOM 928 C C . LYS A 1 110 ? -1.327 -8.388 3.226 1.00 97.88 110 LYS A C 1
ATOM 930 O O . LYS A 1 110 ? -2.203 -8.220 4.077 1.00 97.88 110 LYS A O 1
ATOM 935 N N . LEU A 1 111 ? -1.603 -8.695 1.967 1.00 97.56 111 LEU A N 1
ATOM 936 C CA . LEU A 1 111 ? -2.950 -8.886 1.439 1.00 97.56 111 LEU A CA 1
ATOM 937 C C . LEU A 1 111 ? -3.439 -10.324 1.647 1.00 97.56 111 LEU A C 1
ATOM 939 O O . LEU A 1 111 ? -2.648 -11.250 1.849 1.00 97.56 111 LEU A O 1
ATOM 943 N N . ILE A 1 112 ? -4.758 -10.509 1.635 1.00 94.62 112 ILE A N 1
ATOM 944 C CA . ILE A 1 112 ? -5.369 -11.841 1.576 1.00 94.62 112 ILE A CA 1
ATOM 945 C C . ILE A 1 112 ? -5.077 -12.463 0.201 1.00 94.62 112 ILE A C 1
ATOM 947 O O . ILE A 1 112 ? -5.009 -11.744 -0.800 1.00 94.62 112 ILE A O 1
ATOM 951 N N . ALA A 1 113 ? -4.849 -13.783 0.200 1.00 76.81 113 ALA A N 1
ATOM 952 C CA . ALA A 1 113 ? -4.667 -14.596 -0.999 1.00 76.81 113 ALA A CA 1
ATOM 953 C C . ALA A 1 113 ? -5.959 -14.655 -1.834 1.00 76.81 113 ALA A C 1
ATOM 955 O O . ALA A 1 113 ? -7.017 -14.889 -1.215 1.00 76.81 113 ALA A O 1
#

Foldseek 3Di:
DAFQWADKWKKWWADPPGDIWIWIWGRWDWDADPQETETEIETDDDTCVVVCVVCVVVTFKIGIQAPSSQVVVVVVCVVNVVRDWYWYDYPPDIFTFPDWAADPRGIMTGTDD

Sequence (113 aa):
MRILRTSKVFGFCYADELQESEFFAKNFSVSIQENNLIFSFDFMRGLDLQKIKSNIKDYRFFEIEDVYLRNKLIEVVKENNHIKKMKLTIGEYSSYIKELKFNHKGFVIKLIA

pLDDT: mean 95.52, std 3.25, range [76.81, 98.25]

Radius of gyration: 13.14 Å; Cα contacts (8 Å, |Δi|>4): 234; chains: 1; bounding box: 31×31×33 Å

Secondary structure (DSSP, 8-state):
-EEEE-S-EEEEEEETTEEEEEEEEEEEEEEEETTEEEEEEEEPSSTTHHHHHHTTTT--EEEE--HHHHHHHHHHHHHTTT--EEEEEETTEEEEEEEEEE-SS-EEEEEP-

Solvent-accessible surface area (backbone atoms only — not comparable to full-atom values): 6144 Å² total; per-residue (Å²): 119,48,79,72,38,69,61,82,45,48,33,38,36,26,34,100,92,41,75,75,37,48,38,41,33,25,51,31,28,41,32,79,55,101,59,30,44,36,36,33,44,43,79,42,91,55,82,37,42,70,65,45,65,78,42,55,88,66,47,34,35,42,36,36,63,35,53,70,56,37,54,53,48,53,50,53,50,63,79,43,66,85,50,85,38,42,31,44,37,47,89,93,47,70,49,47,47,70,44,79,46,79,56,93,56,11,34,36,41,30,43,62,133

Nearest PDB structures (foldseek):
  1e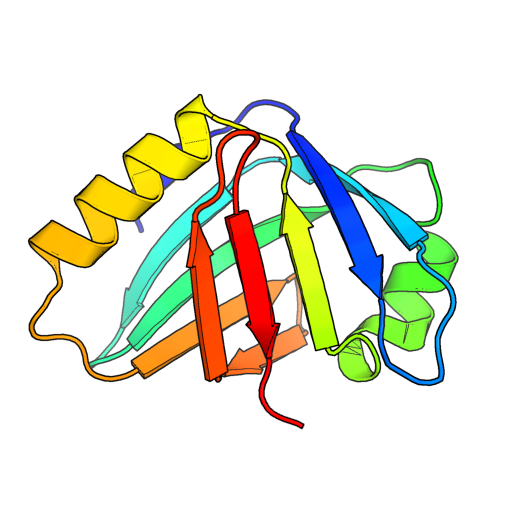i3-assembly1_F  TM=4.690E-01  e=1.004E+00  Gallus gallus
  1fib-assembly1_A  TM=4.685E-01  e=1.122E+00  Homo sapiens
  3ghg-assembly1_C  TM=4.567E-01  e=1.848E+00  Homo sapiens
  2j5z-assembly1_A  TM=4.916E-01  e=2.182E+00  Homo sapiens
  1n8e-assembly1_C  TM=4.587E-01  e=3.594E+00  Homo sapiens

Mean predicted aligned error: 2.89 Å

Organism: NCBI:txid1195760